Protein AF-A0A934TBS1-F1 (afdb_monomer_lite)

Structure (mmCIF, N/CA/C/O backbone):
data_AF-A0A934TBS1-F1
#
_entry.id   AF-A0A934TBS1-F1
#
loop_
_atom_site.group_PDB
_atom_site.id
_atom_site.type_symbol
_atom_site.label_atom_id
_atom_site.label_alt_id
_atom_site.label_comp_id
_atom_site.label_asym_id
_atom_site.label_entity_id
_atom_site.label_seq_id
_atom_site.pdbx_PDB_ins_code
_atom_site.Cartn_x
_atom_site.Cartn_y
_atom_site.Cartn_z
_atom_site.occupancy
_atom_site.B_iso_or_equiv
_atom_site.auth_seq_id
_atom_site.auth_comp_id
_atom_site.auth_asym_id
_atom_site.auth_atom_id
_atom_site.pdbx_PDB_model_num
ATOM 1 N N . MET A 1 1 ? 17.243 -20.870 -24.286 1.00 53.09 1 MET A N 1
ATOM 2 C CA . MET A 1 1 ? 16.005 -20.063 -24.360 1.00 53.09 1 MET A CA 1
ATOM 3 C C . MET A 1 1 ? 15.769 -19.458 -22.979 1.00 53.09 1 MET A C 1
ATOM 5 O O . MET A 1 1 ? 15.575 -20.214 -22.035 1.00 53.09 1 MET A O 1
ATOM 9 N N . LEU A 1 2 ? 15.900 -18.139 -22.818 1.00 63.84 2 LEU A N 1
ATOM 10 C CA . LEU A 1 2 ? 15.646 -17.461 -21.539 1.00 63.84 2 LEU A CA 1
ATOM 11 C C . LEU A 1 2 ? 14.148 -17.155 -21.433 1.00 63.84 2 LEU A C 1
ATOM 13 O O . LEU A 1 2 ? 13.611 -16.418 -22.252 1.00 63.84 2 LEU A O 1
ATOM 17 N N . ARG A 1 3 ? 13.471 -17.752 -20.447 1.00 68.94 3 ARG A N 1
ATOM 18 C CA . ARG A 1 3 ? 12.081 -17.431 -20.094 1.00 68.94 3 ARG A CA 1
ATOM 19 C C . ARG A 1 3 ? 12.101 -16.340 -19.027 1.00 68.94 3 ARG A C 1
ATOM 21 O O . ARG A 1 3 ? 12.136 -16.653 -17.840 1.00 68.94 3 ARG A O 1
ATOM 28 N N . CYS A 1 4 ? 12.138 -15.079 -19.438 1.00 72.50 4 CYS A N 1
ATOM 29 C CA . CYS A 1 4 ? 11.907 -13.963 -18.521 1.00 72.50 4 CYS A CA 1
ATOM 30 C C . CYS A 1 4 ? 10.405 -13.652 -18.465 1.00 72.50 4 CYS A C 1
ATOM 32 O O . CYS A 1 4 ? 9.697 -13.847 -19.453 1.00 72.50 4 CYS A O 1
ATOM 34 N N . ARG A 1 5 ? 9.917 -13.188 -17.309 1.00 77.00 5 ARG A N 1
ATOM 35 C CA . ARG A 1 5 ? 8.553 -12.654 -17.188 1.00 77.00 5 ARG A CA 1
ATOM 36 C C . ARG A 1 5 ? 8.499 -11.280 -17.875 1.00 77.00 5 ARG A C 1
ATOM 38 O O . ARG A 1 5 ? 9.473 -10.536 -17.740 1.00 77.00 5 ARG A O 1
ATOM 45 N N . PRO A 1 6 ? 7.425 -10.946 -18.611 1.00 77.50 6 PRO A N 1
ATOM 46 C CA . PRO A 1 6 ? 7.247 -9.596 -19.134 1.00 77.50 6 PRO A CA 1
ATOM 47 C C . PRO A 1 6 ? 7.167 -8.592 -17.976 1.00 77.50 6 PRO A C 1
ATOM 49 O O . PRO A 1 6 ? 6.590 -8.896 -16.934 1.00 77.50 6 PRO A O 1
ATOM 52 N N . ILE A 1 7 ? 7.767 -7.418 -18.168 1.00 80.31 7 ILE A N 1
ATOM 53 C CA . ILE A 1 7 ? 7.693 -6.285 -17.241 1.00 80.31 7 ILE A CA 1
ATOM 54 C C . ILE A 1 7 ? 6.959 -5.160 -17.963 1.00 80.31 7 ILE A C 1
ATOM 56 O O . ILE A 1 7 ? 7.323 -4.806 -19.086 1.00 80.31 7 ILE A O 1
ATOM 60 N N . PHE A 1 8 ? 5.950 -4.600 -17.305 1.00 83.69 8 PHE A N 1
ATOM 61 C CA . PHE A 1 8 ? 5.219 -3.426 -17.768 1.00 83.69 8 PHE A CA 1
ATOM 62 C C . PHE A 1 8 ? 5.781 -2.203 -17.043 1.00 83.69 8 PHE A C 1
ATOM 64 O O . PHE A 1 8 ? 5.787 -2.165 -15.816 1.00 83.69 8 PHE A O 1
ATOM 71 N N . GLY A 1 9 ? 6.320 -1.240 -17.796 1.00 83.44 9 GLY A N 1
ATOM 72 C CA . GLY A 1 9 ? 6.931 -0.034 -17.220 1.00 83.44 9 GLY A CA 1
ATOM 73 C C . GLY A 1 9 ? 5.913 0.939 -16.624 1.00 83.44 9 GLY A C 1
ATOM 74 O O . GLY A 1 9 ? 6.258 1.706 -15.733 1.00 83.44 9 GLY A O 1
ATOM 75 N N . GLU A 1 10 ? 4.668 0.866 -17.089 1.00 87.12 10 GLU A N 1
ATOM 76 C CA . GLU A 1 10 ? 3.533 1.641 -16.599 1.00 87.12 10 GLU A CA 1
ATOM 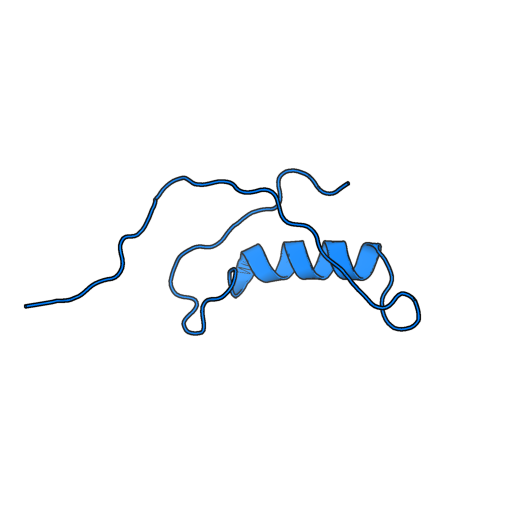77 C C . GLU A 1 10 ? 2.337 0.699 -16.466 1.00 87.12 10 GLU A C 1
ATOM 79 O O . GLU A 1 10 ? 2.043 -0.074 -17.383 1.00 87.12 10 GLU A O 1
ATOM 84 N N . TRP A 1 11 ? 1.679 0.736 -15.312 1.00 87.31 11 TRP A N 1
ATOM 85 C CA . TRP A 1 11 ? 0.474 -0.034 -15.029 1.00 87.31 11 TRP A CA 1
ATOM 86 C C . TRP A 1 11 ? -0.302 0.614 -13.876 1.00 87.31 11 TRP A C 1
ATOM 88 O O . TRP A 1 11 ? 0.262 1.358 -13.075 1.00 87.31 11 TRP A O 1
ATOM 98 N N . SER A 1 12 ? -1.595 0.315 -13.796 1.00 90.31 12 SER A N 1
ATOM 99 C CA . SER A 1 12 ? -2.455 0.625 -12.654 1.00 90.31 12 SER A CA 1
ATOM 100 C C . SER A 1 12 ? -3.511 -0.470 -12.502 1.00 90.31 12 SER A C 1
ATOM 102 O O . SER A 1 12 ? -3.846 -1.158 -13.471 1.00 90.31 12 SER A O 1
ATOM 104 N N . CYS A 1 13 ? -4.014 -0.660 -11.285 1.00 89.38 13 CYS A N 1
ATOM 105 C CA . CYS A 1 13 ? -5.163 -1.515 -11.018 1.00 89.38 13 CYS A CA 1
ATOM 106 C C . CYS A 1 13 ? -5.914 -1.036 -9.778 1.00 89.38 13 CYS A C 1
ATOM 108 O O . CYS A 1 13 ? -5.304 -0.477 -8.867 1.00 89.38 13 CYS A O 1
ATOM 110 N N . ASP A 1 14 ? -7.201 -1.359 -9.725 1.00 93.00 14 ASP A N 1
ATOM 111 C CA . ASP A 1 14 ? -8.017 -1.224 -8.525 1.00 93.00 14 ASP A CA 1
ATOM 112 C C . ASP A 1 14 ? -8.057 -2.573 -7.799 1.00 93.00 14 ASP A C 1
ATOM 114 O O . ASP A 1 14 ? -8.142 -3.630 -8.437 1.00 93.00 14 ASP A O 1
ATOM 118 N N . VAL A 1 15 ? -7.961 -2.548 -6.470 1.00 89.50 15 VAL A N 1
ATOM 119 C CA . VAL A 1 15 ? -7.979 -3.749 -5.628 1.00 89.50 15 VAL A CA 1
ATOM 120 C C . VAL A 1 15 ? -8.890 -3.541 -4.429 1.00 89.50 15 VAL A C 1
ATOM 122 O O . VAL A 1 15 ? -8.829 -2.505 -3.774 1.00 89.50 15 VAL A O 1
ATOM 125 N N . ASP A 1 16 ? -9.682 -4.562 -4.112 1.00 92.50 16 ASP A N 1
ATOM 126 C CA . ASP A 1 16 ? -10.465 -4.599 -2.881 1.00 92.50 16 ASP A CA 1
ATOM 127 C C . ASP A 1 16 ? -9.640 -5.268 -1.778 1.00 92.50 16 ASP A C 1
ATOM 129 O O . ASP A 1 16 ? -9.218 -6.424 -1.908 1.00 92.50 16 ASP A O 1
ATOM 133 N N . LEU A 1 17 ? -9.415 -4.551 -0.677 1.00 89.94 17 LEU A N 1
ATOM 134 C CA . LEU A 1 17 ? -8.707 -5.067 0.490 1.00 89.94 17 LEU A CA 1
ATOM 135 C C . LEU A 1 17 ? -9.695 -5.377 1.608 1.00 89.94 17 LEU A C 1
ATOM 137 O O . LEU A 1 17 ? -10.500 -4.543 2.003 1.00 89.94 17 LEU A O 1
ATOM 141 N N . TRP A 1 18 ? -9.595 -6.593 2.131 1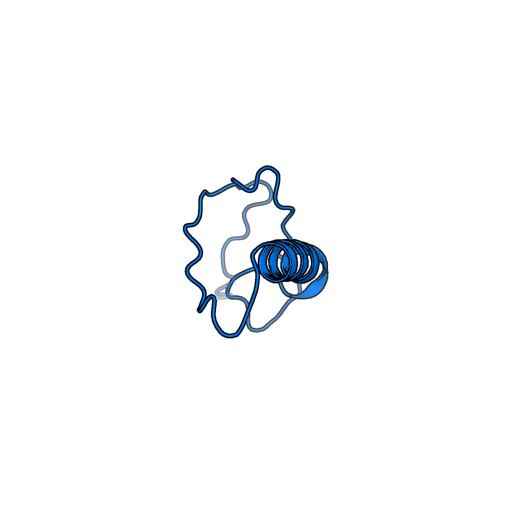.00 92.44 18 TRP A N 1
ATOM 142 C CA . TRP A 1 18 ? -10.412 -7.069 3.238 1.00 92.44 18 TRP A CA 1
ATOM 143 C C . TRP A 1 18 ? -9.497 -7.321 4.424 1.00 92.44 18 TRP A C 1
ATOM 145 O O . TRP A 1 18 ? -8.490 -8.024 4.300 1.00 92.44 18 TRP A O 1
AT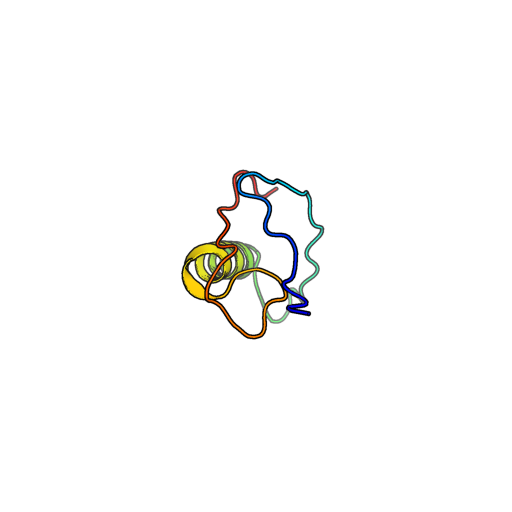OM 155 N N . TYR A 1 19 ? -9.847 -6.754 5.571 1.00 93.94 19 TYR A N 1
ATOM 156 C CA . TYR A 1 19 ? -9.095 -6.911 6.804 1.00 93.94 19 TYR A CA 1
ATOM 157 C C . TYR A 1 19 ? -10.035 -7.145 7.982 1.00 93.94 19 TYR A C 1
ATOM 159 O O . TYR A 1 19 ? -11.232 -6.881 7.921 1.00 93.94 19 TYR A O 1
ATOM 167 N N . GLU A 1 20 ? -9.480 -7.717 9.043 1.00 96.12 20 GLU A N 1
ATOM 168 C CA . GLU A 1 20 ? -10.213 -8.012 10.266 1.00 96.12 20 GLU A CA 1
ATOM 169 C C . GLU A 1 20 ? -10.153 -6.794 11.194 1.00 96.12 20 GLU A C 1
ATOM 171 O O . GLU A 1 20 ? -9.104 -6.523 11.781 1.00 96.12 20 GLU A O 1
ATOM 176 N N . GLU A 1 21 ? -11.276 -6.090 11.342 1.00 95.00 21 GLU A N 1
ATOM 177 C CA . GLU A 1 21 ? -11.384 -4.842 12.118 1.00 95.00 21 GLU A CA 1
ATOM 178 C C . GLU A 1 21 ? -11.054 -5.019 13.608 1.00 95.00 21 GLU A C 1
ATOM 180 O O . GLU A 1 21 ? -10.657 -4.076 14.286 1.00 95.00 21 GLU A O 1
ATOM 185 N N . THR A 1 22 ? -11.170 -6.239 14.146 1.00 97.06 22 THR A N 1
ATOM 186 C CA . THR A 1 22 ? -10.762 -6.517 15.535 1.00 97.06 22 THR A CA 1
ATOM 187 C C . THR A 1 22 ? -9.245 -6.576 15.726 1.00 97.06 22 THR A C 1
ATOM 189 O O . THR A 1 22 ? -8.768 -6.639 16.862 1.00 97.06 22 THR A O 1
ATOM 192 N N . ARG A 1 23 ? -8.476 -6.596 14.631 1.00 96.06 23 ARG A N 1
ATOM 193 C CA . ARG A 1 23 ? -7.016 -6.755 14.636 1.00 96.06 23 ARG A CA 1
ATOM 194 C C . ARG A 1 23 ? -6.271 -5.612 13.973 1.00 96.06 23 ARG A C 1
ATOM 196 O O . ARG A 1 23 ? -5.113 -5.417 14.328 1.00 96.06 23 ARG A O 1
ATOM 203 N N . LEU A 1 24 ? -6.890 -4.972 12.989 1.00 96.00 24 LEU A N 1
ATOM 204 C CA . LEU A 1 24 ? -6.314 -3.879 12.223 1.00 96.00 24 LEU A CA 1
ATOM 205 C C . LEU A 1 24 ? -7.355 -2.782 12.051 1.00 96.00 24 LEU A C 1
ATOM 207 O O . LEU A 1 24 ? -8.527 -3.083 11.825 1.00 96.00 24 LEU A O 1
ATOM 211 N N . ASP A 1 25 ? -6.918 -1.534 12.104 1.00 94.44 25 ASP A N 1
ATOM 212 C CA . ASP A 1 25 ? -7.734 -0.397 11.693 1.00 94.44 25 ASP A CA 1
ATOM 213 C C . ASP A 1 25 ? -7.411 0.061 10.260 1.00 94.44 25 ASP A C 1
ATOM 215 O O . ASP A 1 25 ? -6.432 -0.354 9.637 1.00 94.44 25 ASP A O 1
ATOM 219 N N . GLU A 1 26 ? -8.270 0.919 9.713 1.00 92.62 26 GLU A N 1
ATOM 220 C CA . GLU A 1 26 ? -8.141 1.435 8.348 1.00 92.62 26 GLU A CA 1
ATOM 221 C C . GLU A 1 26 ? -6.808 2.169 8.107 1.00 92.62 26 GLU A C 1
ATOM 223 O O . GLU A 1 26 ? -6.207 2.039 7.040 1.00 92.62 26 GLU A O 1
ATOM 228 N N . HIS A 1 27 ? -6.302 2.904 9.103 1.00 93.75 27 HIS A N 1
ATOM 229 C CA . HIS A 1 27 ? -5.051 3.651 8.972 1.00 93.75 27 HIS A CA 1
ATOM 230 C C . HIS A 1 27 ? -3.859 2.698 8.896 1.00 93.75 27 HIS A C 1
ATOM 232 O O . HIS A 1 27 ? -2.953 2.912 8.090 1.00 93.75 27 HIS A O 1
ATOM 238 N N . GLU A 1 28 ? -3.881 1.608 9.666 1.00 94.88 28 GLU A N 1
ATOM 239 C CA . GLU A 1 28 ? -2.864 0.561 9.574 1.00 94.88 28 GLU A CA 1
ATOM 240 C C . GLU A 1 28 ? -2.843 -0.082 8.182 1.00 94.88 28 GLU A C 1
ATOM 242 O O . GLU A 1 28 ? -1.768 -0.352 7.641 1.00 94.88 28 GLU A O 1
ATOM 247 N N . ILE A 1 29 ? -4.005 -0.278 7.551 1.00 94.06 29 ILE A N 1
ATOM 248 C CA . ILE A 1 29 ? -4.082 -0.785 6.173 1.00 94.06 29 ILE A CA 1
ATOM 249 C C . ILE A 1 29 ? -3.485 0.210 5.180 1.00 94.06 29 ILE A C 1
ATOM 251 O O . ILE A 1 29 ? -2.687 -0.189 4.327 1.00 94.06 29 ILE A O 1
ATOM 255 N N . ILE A 1 30 ? -3.806 1.499 5.310 1.00 93.12 30 ILE A N 1
ATOM 256 C CA . ILE A 1 30 ? -3.224 2.563 4.479 1.00 93.12 30 ILE A CA 1
ATOM 257 C C . ILE A 1 30 ? -1.692 2.555 4.595 1.00 93.12 30 ILE A C 1
ATOM 259 O O . ILE A 1 30 ? -0.983 2.590 3.582 1.00 9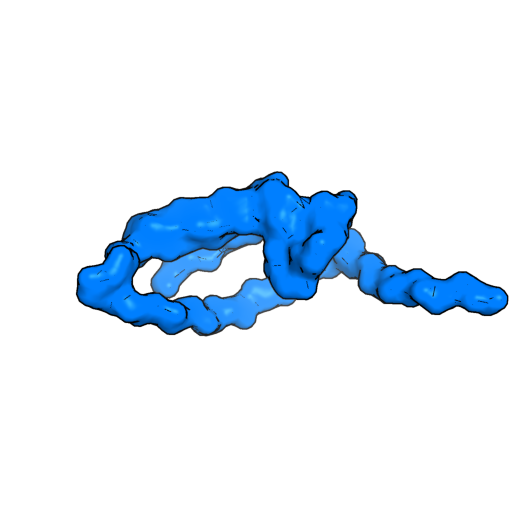3.12 30 ILE A O 1
ATOM 263 N N . ASP A 1 31 ? -1.166 2.453 5.815 1.00 92.88 31 ASP A N 1
ATOM 264 C CA . ASP A 1 31 ? 0.273 2.409 6.068 1.00 92.88 31 ASP A CA 1
ATOM 265 C C . ASP A 1 31 ? 0.925 1.155 5.474 1.00 92.88 31 ASP A C 1
ATOM 267 O O . ASP A 1 31 ? 1.987 1.246 4.847 1.00 92.88 31 ASP A O 1
ATOM 271 N N . ILE A 1 32 ? 0.276 -0.008 5.593 1.00 91.38 32 ILE A N 1
ATOM 272 C CA . ILE A 1 32 ? 0.741 -1.265 4.994 1.00 91.38 32 ILE A CA 1
ATOM 273 C C . ILE A 1 32 ? 0.829 -1.140 3.471 1.00 91.38 32 ILE A C 1
ATOM 275 O O . ILE A 1 32 ? 1.852 -1.515 2.894 1.00 91.38 32 ILE A O 1
ATOM 279 N N . VAL A 1 33 ? -0.198 -0.596 2.813 1.00 91.38 33 VAL A N 1
ATOM 280 C CA . VAL A 1 33 ? -0.227 -0.423 1.350 1.00 91.38 33 VAL A CA 1
ATOM 281 C C . VAL A 1 33 ? 0.898 0.508 0.893 1.00 91.38 33 VAL A C 1
ATOM 283 O O . VAL A 1 33 ? 1.657 0.172 -0.023 1.00 91.38 33 VAL A O 1
ATOM 286 N N . ASN A 1 34 ? 1.067 1.643 1.573 1.00 90.38 34 ASN A N 1
ATOM 287 C CA . ASN A 1 34 ? 2.122 2.608 1.266 1.00 90.38 34 ASN A CA 1
ATOM 288 C C . ASN A 1 34 ? 3.526 2.024 1.480 1.00 90.38 34 ASN A C 1
ATOM 290 O O . ASN A 1 34 ? 4.436 2.241 0.671 1.00 90.38 34 ASN A O 1
ATOM 294 N N . TYR A 1 35 ? 3.718 1.257 2.555 1.00 90.00 35 TYR A N 1
ATOM 295 C CA . TYR A 1 35 ? 4.988 0.597 2.839 1.00 90.00 35 TYR A CA 1
ATOM 296 C C . TYR A 1 35 ? 5.290 -0.509 1.819 1.00 90.00 35 TYR A C 1
ATOM 298 O O . TYR A 1 35 ? 6.401 -0.578 1.286 1.00 90.00 35 TYR A O 1
ATOM 306 N N . ALA A 1 36 ? 4.306 -1.348 1.491 1.00 87.31 36 ALA A N 1
ATOM 307 C CA . ALA A 1 36 ? 4.462 -2.449 0.545 1.00 87.31 36 ALA A CA 1
ATOM 308 C C . ALA A 1 36 ? 4.936 -1.957 -0.829 1.00 87.31 36 ALA A C 1
ATOM 310 O O . ALA A 1 36 ? 5.922 -2.485 -1.357 1.00 87.31 36 ALA A O 1
ATOM 311 N N . GLY A 1 37 ? 4.318 -0.894 -1.357 1.00 85.25 37 GLY A N 1
ATOM 312 C CA . GLY A 1 37 ? 4.691 -0.306 -2.647 1.00 85.25 37 GLY A CA 1
ATOM 313 C C . GLY A 1 37 ? 6.121 0.234 -2.697 1.00 85.25 37 GLY A C 1
ATOM 314 O O . GLY A 1 37 ? 6.799 0.148 -3.725 1.00 85.25 37 GLY A O 1
ATOM 315 N N . ARG A 1 38 ? 6.645 0.691 -1.555 1.00 84.88 38 ARG A N 1
ATOM 316 C CA . ARG A 1 38 ? 8.017 1.197 -1.449 1.00 84.88 38 ARG A CA 1
ATOM 317 C C . ARG A 1 38 ? 9.077 0.091 -1.422 1.00 84.88 38 ARG A C 1
ATOM 319 O O . ARG A 1 38 ? 10.188 0.328 -1.909 1.00 84.88 38 ARG A O 1
ATOM 326 N N . TYR A 1 39 ? 8.769 -1.078 -0.852 1.00 80.88 39 TYR A N 1
ATOM 327 C CA . TYR A 1 39 ? 9.796 -2.061 -0.475 1.00 80.88 39 TYR A CA 1
ATOM 328 C C . TYR A 1 39 ? 9.644 -3.467 -1.068 1.00 80.88 39 TYR A C 1
ATOM 330 O O . TYR A 1 39 ? 10.669 -4.060 -1.403 1.00 80.88 39 TYR A O 1
ATOM 338 N N . ILE A 1 40 ? 8.430 -4.017 -1.168 1.00 76.12 40 ILE A N 1
ATOM 339 C CA . ILE A 1 40 ? 8.218 -5.455 -1.436 1.00 76.12 40 ILE A CA 1
ATOM 340 C C . ILE A 1 40 ? 7.382 -5.716 -2.704 1.00 76.12 40 ILE A C 1
ATOM 342 O O . ILE A 1 40 ? 7.550 -6.778 -3.293 1.00 76.12 40 ILE A O 1
ATOM 346 N N . ASP A 1 41 ? 6.606 -4.734 -3.185 1.00 73.62 41 ASP A N 1
ATOM 347 C CA . ASP A 1 41 ? 5.675 -4.876 -4.321 1.00 73.62 41 ASP A CA 1
ATOM 348 C C . ASP A 1 41 ? 4.555 -5.926 -4.083 1.00 73.62 41 ASP A C 1
ATOM 350 O O . ASP A 1 41 ? 4.541 -6.634 -3.073 1.00 73.62 41 ASP A O 1
ATOM 354 N N . ILE A 1 42 ? 3.550 -5.988 -4.962 1.00 75.31 42 ILE A N 1
ATOM 355 C CA . ILE A 1 42 ? 2.401 -6.896 -4.872 1.00 75.31 42 ILE A CA 1
ATOM 356 C C . ILE A 1 42 ? 2.776 -8.271 -5.435 1.00 75.31 42 ILE A C 1
ATOM 358 O O . ILE A 1 42 ? 3.228 -8.403 -6.570 1.00 75.31 42 ILE A O 1
ATOM 362 N N . CYS A 1 43 ? 2.525 -9.326 -4.655 1.00 66.75 43 CYS A N 1
ATOM 363 C CA . CYS A 1 43 ? 2.643 -10.726 -5.082 1.00 66.75 43 CYS A CA 1
ATOM 364 C C . CYS A 1 43 ? 4.030 -11.174 -5.597 1.00 66.75 43 CYS A C 1
ATOM 366 O O . CYS A 1 43 ? 4.123 -12.262 -6.178 1.00 66.75 43 CYS A O 1
ATOM 368 N N . ASP A 1 44 ? 5.113 -10.420 -5.360 1.00 65.94 44 ASP A N 1
ATOM 369 C CA . ASP A 1 44 ? 6.465 -10.845 -5.738 1.00 65.94 44 ASP A CA 1
ATOM 370 C C . ASP A 1 44 ? 7.277 -11.359 -4.537 1.00 65.94 44 ASP A C 1
ATOM 372 O O . ASP A 1 44 ? 7.575 -10.663 -3.572 1.00 65.94 44 ASP A O 1
ATOM 376 N N . TYR A 1 45 ? 7.697 -12.622 -4.624 1.00 64.19 45 TYR A N 1
ATOM 377 C CA . TYR A 1 45 ? 8.626 -13.246 -3.678 1.00 64.19 45 TYR A CA 1
ATOM 378 C C . TYR A 1 45 ? 10.070 -12.709 -3.833 1.00 64.19 45 TYR A C 1
ATOM 380 O O . TYR A 1 45 ? 10.947 -12.997 -3.016 1.00 64.19 45 TYR A O 1
ATOM 388 N N . ARG A 1 46 ? 10.368 -11.970 -4.913 1.00 66.38 46 ARG A N 1
ATOM 389 C CA . ARG A 1 46 ? 11.704 -11.482 -5.293 1.00 66.38 46 ARG A CA 1
ATOM 390 C C . ARG A 1 46 ? 11.630 -9.989 -5.657 1.00 66.38 46 ARG A C 1
ATOM 392 O O . ARG A 1 46 ? 11.647 -9.668 -6.844 1.00 66.38 46 ARG A O 1
ATOM 399 N N . PRO A 1 47 ? 11.661 -9.074 -4.670 1.00 65.62 47 PRO A N 1
ATOM 400 C CA . PRO A 1 47 ? 11.348 -7.650 -4.836 1.00 65.62 47 PRO A CA 1
ATOM 401 C C . PRO A 1 47 ? 12.490 -6.872 -5.514 1.00 65.62 47 PRO A C 1
ATOM 403 O O . PRO A 1 47 ? 13.166 -6.037 -4.915 1.00 65.62 47 PRO A O 1
ATOM 406 N N . LYS A 1 48 ? 12.783 -7.194 -6.775 1.00 70.62 48 LYS A N 1
ATOM 407 C CA . LYS A 1 48 ? 13.770 -6.473 -7.593 1.00 70.62 48 LYS A CA 1
ATOM 408 C C . LYS A 1 48 ? 13.122 -5.419 -8.488 1.00 70.62 48 LYS A C 1
ATOM 410 O O . LYS A 1 48 ? 13.802 -4.468 -8.861 1.00 70.62 48 LYS A O 1
ATOM 415 N N . TYR A 1 49 ? 11.844 -5.585 -8.821 1.00 75.62 49 TYR A N 1
ATOM 416 C CA . TYR A 1 49 ? 11.088 -4.754 -9.758 1.00 75.62 49 TYR A CA 1
ATOM 417 C C . TYR A 1 49 ? 9.644 -4.595 -9.270 1.00 75.62 49 TYR A C 1
ATOM 419 O O . TYR A 1 49 ? 9.273 -5.226 -8.290 1.00 75.62 49 TYR A O 1
ATOM 427 N N . GLY A 1 50 ? 8.880 -3.739 -9.952 1.00 75.00 50 GLY A N 1
ATOM 428 C CA . GLY A 1 50 ? 7.421 -3.676 -9.847 1.00 75.00 50 GLY A CA 1
ATOM 429 C C . GLY A 1 50 ? 6.839 -2.759 -8.767 1.00 75.00 50 GLY A C 1
ATOM 430 O O . GLY A 1 50 ? 5.634 -2.573 -8.756 1.00 75.00 50 GLY A O 1
ATOM 431 N N . ARG A 1 51 ? 7.681 -2.080 -7.966 1.00 84.56 51 ARG A N 1
ATOM 432 C CA . ARG A 1 51 ? 7.270 -1.023 -7.014 1.00 84.56 51 ARG A CA 1
ATOM 433 C C . ARG A 1 51 ? 6.092 -0.193 -7.524 1.00 84.56 51 ARG A C 1
ATOM 435 O O . ARG A 1 51 ? 6.147 0.345 -8.631 1.00 84.56 51 ARG A O 1
ATOM 442 N N . PHE A 1 52 ? 5.103 -0.018 -6.662 1.00 87.75 52 PHE A N 1
ATOM 443 C CA . PHE A 1 52 ? 3.911 0.764 -6.945 1.00 87.75 52 PHE A CA 1
ATOM 444 C C . PHE A 1 52 ? 3.748 1.889 -5.926 1.00 87.75 52 PHE A C 1
ATOM 446 O O . PHE A 1 52 ? 4.383 1.914 -4.870 1.00 87.75 52 PHE A O 1
ATOM 453 N N . GLN A 1 53 ? 2.872 2.827 -6.251 1.00 91.44 53 GLN A N 1
ATOM 454 C CA . GLN A 1 53 ? 2.403 3.850 -5.334 1.00 91.44 53 GLN A CA 1
ATOM 455 C C . GLN A 1 53 ? 0.881 3.854 -5.411 1.00 91.44 53 GLN A C 1
ATOM 457 O O . GLN A 1 53 ? 0.329 3.942 -6.506 1.00 91.44 53 GLN A O 1
ATOM 462 N N . ALA A 1 54 ? 0.211 3.753 -4.264 1.00 91.25 54 ALA A N 1
ATOM 463 C CA . ALA A 1 54 ? -1.230 3.947 -4.216 1.00 91.25 54 ALA A CA 1
ATOM 464 C C . ALA A 1 54 ? -1.545 5.403 -4.584 1.00 91.25 54 ALA A C 1
ATOM 466 O O . ALA A 1 54 ? -1.031 6.338 -3.967 1.00 91.25 54 ALA A O 1
ATOM 467 N N . THR A 1 55 ? -2.349 5.593 -5.627 1.00 92.62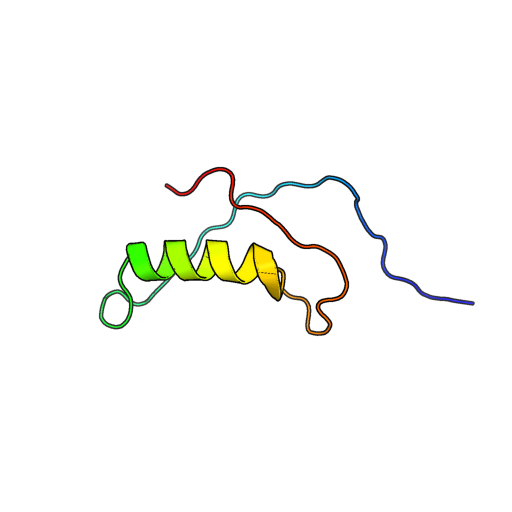 55 THR A N 1
ATOM 468 C CA . THR A 1 55 ? -2.790 6.921 -6.076 1.00 92.62 55 THR A CA 1
ATOM 469 C C . THR A 1 55 ? -4.090 7.346 -5.410 1.00 92.62 55 THR A C 1
ATOM 471 O O . THR A 1 55 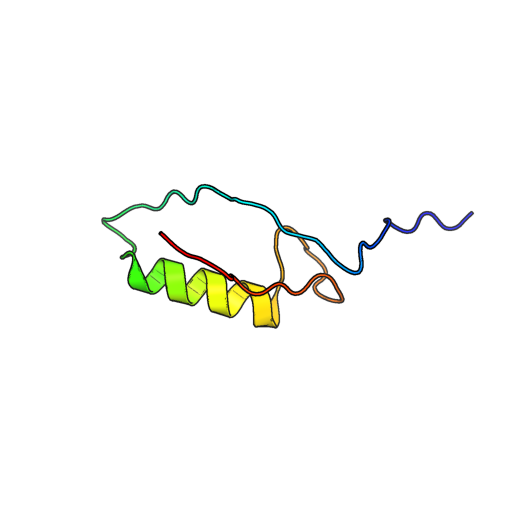? -4.368 8.538 -5.320 1.00 92.62 55 THR A O 1
ATOM 474 N N . GLU A 1 56 ? -4.878 6.377 -4.951 1.00 90.44 56 GLU A N 1
ATOM 475 C CA . GLU A 1 56 ? -6.177 6.575 -4.329 1.00 90.44 56 GLU A CA 1
ATOM 476 C C . GLU A 1 56 ? -6.471 5.417 -3.368 1.00 90.44 56 GLU A C 1
ATOM 478 O O . GLU A 1 56 ? -6.227 4.260 -3.705 1.00 90.44 56 GLU A O 1
ATOM 483 N N . ILE A 1 57 ? -6.962 5.739 -2.169 1.00 86.50 57 ILE A N 1
ATOM 484 C CA . ILE A 1 57 ? -7.460 4.780 -1.175 1.00 86.50 57 ILE A CA 1
ATOM 485 C C . ILE A 1 57 ? -8.783 5.359 -0.667 1.00 86.50 57 ILE A C 1
ATOM 487 O O . ILE A 1 57 ? -8.827 6.540 -0.310 1.00 86.50 57 ILE A O 1
ATOM 491 N N . ARG A 1 58 ? -9.857 4.572 -0.745 1.00 79.06 58 ARG A N 1
ATOM 492 C CA . ARG A 1 58 ? -11.241 4.971 -0.463 1.00 79.06 58 ARG A CA 1
ATOM 493 C C . ARG A 1 58 ? -11.930 3.932 0.401 1.00 79.06 58 ARG A C 1
ATOM 495 O O . ARG A 1 58 ? -11.535 2.752 0.275 1.00 79.06 58 ARG A O 1
#

Radius of gyration: 13.94 Å; chains: 1; bounding box: 27×27×40 Å

Sequence (58 aa):
MLRCRPIFGEWSCDVDLWYEETRLDEHEIIDIVNYAGRYIDICDYRPKYGRFQATEIR

Foldseek 3Di:
DDDDDDDDPDDDDDDDDDDDCVVDDPVRVVVVQQVCLVFPAPPDPDRPDHRDHDPDDD

Secondary structure (DSSP, 8-state):
---PPP--SS----------TTT--HHHHHHHHHHHHHHT-SS-SS-SS-----S---

pLDDT: mean 84.17, std 10.51, range [53.09, 97.06]